Protein AF-A0A820STT4-F1 (afdb_monomer)

Foldseek 3Di:
DDDDDDDPDDPPVPPPVVLQPDLLNFAAPCDDPVNVVCVVPDDDPDFPPDPDDCVNLVVLVWDADPPRDGPGHRTGHHPLADAWDFPDDWDDPDPFKIKTKTAHSDDPVDPNDNPPDDDGIDIDIGGDDDPDD

pLDDT: mean 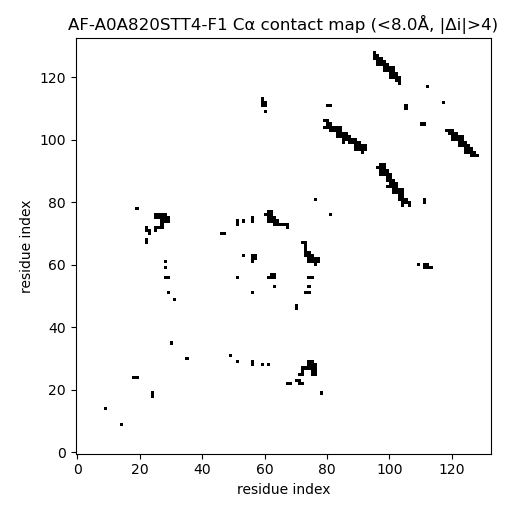71.31, std 19.55, range [21.67, 92.69]

Nearest PDB structures (foldseek):
  3ctt-assembly1_A  TM=7.908E-01  e=1.453E-03  unclassified
  5kzx-assembly1_A  TM=7.060E-01  e=3.455E-03  Homo sapiens
  5ds1-assembly1_A-2  TM=5.172E-01  e=3.316E+00  Pisum sativum
  5zul-assembly1_A-2  TM=4.469E-01  e=4.807E+00  Mycobacterium marinum M
  1nbi-assembly1_D  TM=3.281E-01  e=1.484E+00  Rattus norvegicus

InterPro domains:
  IPR000519 P-type trefoil domain [PF00088] (42-78)
  IPR000519 P-type trefoil domain [PS51448] (17-79)
  IPR000519 P-type trefoil domain [SM00018] (38-82)
  IPR000519 P-type trefoil domain [cd00111] (22-78)
  IPR044913 P-type trefoil domain superfamily [G3DSA:4.10.110.10] (18-76)
  IPR044913 P-type trefoil domain superfamily [SSF57492] (49-81)

Radius of gyration: 18.1 Å; Cα contacts (8 Å, |Δi|>4): 151; chains: 1; bounding box: 38×37×47 Å

Mean predicted aligned error: 12.23 Å

Structure (mmCIF, N/CA/C/O backbone):
data_AF-A0A820STT4-F1
#
_entry.id   AF-A0A820STT4-F1
#
loop_
_atom_site.group_PDB
_atom_site.id
_atom_site.type_symbol
_atom_site.label_atom_id
_atom_site.label_alt_id
_atom_site.label_comp_id
_atom_site.label_asym_id
_atom_site.label_entity_id
_atom_site.label_seq_id
_atom_site.pdbx_PDB_ins_code
_atom_site.Cartn_x
_atom_site.Cartn_y
_atom_site.Cartn_z
_atom_site.occupancy
_atom_site.B_iso_or_equiv
_atom_site.auth_seq_id
_atom_site.auth_comp_id
_atom_site.auth_asym_id
_atom_site.auth_atom_id
_atom_site.pdbx_PDB_model_num
ATOM 1 N N . ARG A 1 1 ? 2.110 16.511 20.262 1.00 31.78 1 ARG A N 1
ATOM 2 C CA . ARG A 1 1 ? 1.619 16.900 18.918 1.00 31.78 1 ARG A CA 1
ATOM 3 C C . ARG A 1 1 ? 0.421 16.019 18.628 1.00 31.78 1 ARG A C 1
ATOM 5 O O . ARG A 1 1 ? 0.575 14.808 18.675 1.00 31.78 1 ARG A O 1
ATOM 12 N N . THR A 1 2 ? -0.748 16.617 18.447 1.00 21.67 2 THR A N 1
ATOM 13 C CA . THR A 1 2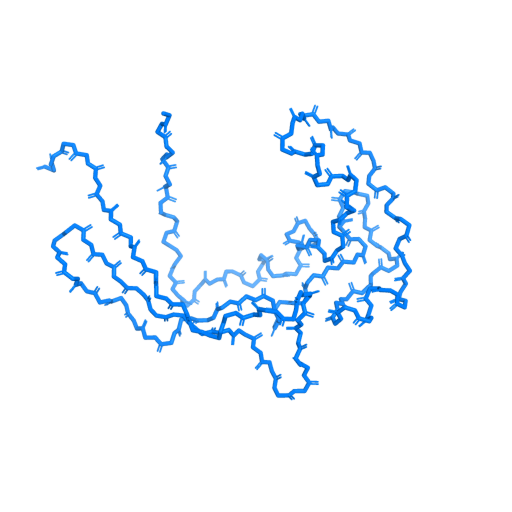 ? -2.006 15.898 18.225 1.00 21.67 2 THR A CA 1
ATOM 14 C C . THR A 1 2 ? -2.152 15.655 16.731 1.00 21.67 2 THR A C 1
ATOM 16 O O . THR A 1 2 ? -2.084 16.609 15.959 1.00 21.67 2 THR A O 1
ATOM 19 N N . ILE A 1 3 ? -2.284 14.394 16.322 1.00 25.12 3 ILE A N 1
ATOM 20 C CA . ILE A 1 3 ? -2.635 14.044 14.944 1.00 25.12 3 ILE A CA 1
ATOM 21 C C . ILE A 1 3 ? -4.139 13.800 14.943 1.00 25.12 3 ILE A C 1
ATOM 23 O O . ILE A 1 3 ? -4.608 12.802 15.484 1.00 25.12 3 ILE A O 1
ATOM 27 N N . THR A 1 4 ? -4.893 14.736 14.376 1.00 24.19 4 THR A N 1
ATOM 28 C CA . THR A 1 4 ? -6.322 14.557 14.121 1.00 24.19 4 THR A CA 1
ATOM 29 C C . THR A 1 4 ? -6.458 13.729 12.852 1.00 24.19 4 THR A C 1
ATOM 31 O O . THR A 1 4 ? -6.198 14.225 11.758 1.00 24.19 4 THR A O 1
ATOM 34 N N . VAL A 1 5 ? -6.826 12.456 12.991 1.00 31.53 5 VAL A N 1
ATOM 35 C CA . VAL A 1 5 ? -7.210 11.625 11.847 1.00 31.53 5 VAL A CA 1
ATOM 36 C C . VAL A 1 5 ? -8.708 11.808 11.648 1.00 31.53 5 VAL A C 1
ATOM 38 O O . VAL A 1 5 ? -9.515 11.216 12.359 1.00 31.53 5 VAL A O 1
ATOM 41 N N . THR A 1 6 ? -9.087 12.670 10.707 1.00 31.52 6 THR A N 1
ATOM 42 C CA . THR A 1 6 ? -10.477 12.774 10.262 1.00 31.52 6 THR A CA 1
ATOM 43 C C . THR A 1 6 ? -10.827 11.469 9.557 1.00 31.52 6 THR A C 1
ATOM 45 O O . THR A 1 6 ? -10.271 11.154 8.506 1.00 31.52 6 THR A O 1
ATOM 48 N N . GLN A 1 7 ? -11.701 10.674 10.166 1.00 38.72 7 GLN A N 1
ATOM 49 C CA . GLN A 1 7 ? -12.177 9.424 9.594 1.00 38.72 7 GLN A CA 1
ATOM 50 C C . GLN A 1 7 ? -12.981 9.750 8.329 1.00 38.72 7 GLN A C 1
ATOM 52 O O . GLN A 1 7 ? -14.115 10.218 8.413 1.00 38.72 7 GLN A O 1
ATOM 57 N N . ILE A 1 8 ? -12.399 9.535 7.148 1.00 35.34 8 ILE A N 1
ATOM 58 C CA . ILE A 1 8 ? -13.177 9.530 5.909 1.00 35.34 8 ILE A 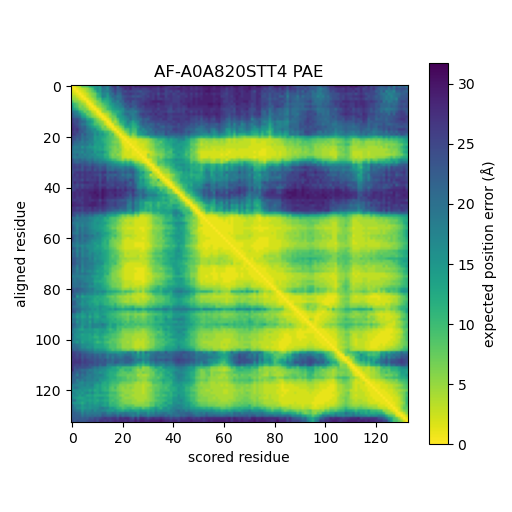CA 1
ATOM 59 C C . ILE A 1 8 ? -13.850 8.161 5.844 1.00 35.34 8 ILE A C 1
ATOM 61 O O . ILE A 1 8 ? -13.243 7.166 5.453 1.00 35.34 8 ILE A O 1
ATOM 65 N N . ILE A 1 9 ? -15.089 8.097 6.328 1.00 37.88 9 ILE A N 1
ATOM 66 C CA . ILE A 1 9 ? -15.937 6.915 6.190 1.00 37.88 9 ILE A CA 1
ATOM 67 C C . ILE A 1 9 ? -16.423 6.899 4.740 1.00 37.88 9 ILE A C 1
ATOM 69 O O . ILE A 1 9 ? -17.431 7.520 4.409 1.00 37.88 9 ILE A O 1
ATOM 73 N N . TYR A 1 10 ? -15.692 6.216 3.862 1.00 38.41 10 TYR A N 1
ATOM 74 C CA . TYR A 1 10 ? -16.266 5.781 2.594 1.00 38.41 10 TYR A CA 1
ATOM 75 C C . TYR A 1 10 ? -17.245 4.649 2.899 1.00 38.41 10 TYR A C 1
ATOM 77 O O . TYR A 1 10 ? -16.941 3.755 3.697 1.00 38.41 10 TYR A O 1
ATOM 85 N N . LYS A 1 11 ? -18.434 4.681 2.291 1.00 37.31 11 LYS A N 1
ATOM 86 C CA . LYS A 1 11 ? -19.275 3.485 2.265 1.00 37.31 11 LYS A CA 1
ATOM 87 C C . LYS A 1 11 ? -18.454 2.372 1.599 1.00 37.31 11 LYS A C 1
ATOM 89 O O . LYS A 1 11 ? -17.843 2.642 0.566 1.00 37.31 11 LYS A O 1
ATOM 94 N N . PRO A 1 12 ? -18.425 1.151 2.156 1.00 43.75 12 PRO A N 1
ATOM 95 C CA . PRO A 1 12 ? -17.634 0.055 1.596 1.00 43.75 12 PRO A CA 1
ATOM 96 C C . PRO A 1 12 ? -17.983 -0.268 0.132 1.00 43.75 12 PRO A C 1
ATOM 98 O O . PRO A 1 12 ? -17.131 -0.778 -0.585 1.00 43.75 12 PRO A O 1
ATOM 101 N N . ASP A 1 13 ? -19.183 0.106 -0.321 1.00 39.78 13 ASP A N 1
ATOM 102 C CA . ASP A 1 13 ? -19.672 -0.143 -1.682 1.00 39.78 13 ASP A CA 1
ATOM 103 C C . ASP A 1 13 ? -19.398 1.009 -2.672 1.00 39.78 13 ASP A C 1
ATOM 105 O O . ASP A 1 13 ? -19.769 0.928 -3.838 1.00 39.78 13 ASP A O 1
ATOM 109 N N . GLU A 1 14 ? -18.762 2.095 -2.223 1.00 42.59 14 GLU A N 1
ATOM 110 C CA . GLU A 1 14 ? -18.456 3.278 -3.037 1.00 42.59 14 GLU A CA 1
ATOM 111 C C . GLU A 1 14 ? -17.007 3.723 -2.794 1.00 42.59 14 GLU A C 1
ATOM 113 O O . GLU A 1 14 ? -16.746 4.890 -2.497 1.00 42.59 14 GLU A O 1
ATOM 118 N N . ILE A 1 15 ? -16.032 2.815 -2.923 1.00 49.94 15 ILE A N 1
ATOM 119 C CA . ILE A 1 15 ? -14.713 3.284 -3.364 1.00 49.94 15 ILE A CA 1
ATOM 120 C C . ILE A 1 15 ? -14.969 3.796 -4.780 1.00 49.94 15 ILE A C 1
ATOM 122 O O . ILE A 1 15 ? -15.336 2.988 -5.632 1.00 49.94 15 ILE A O 1
ATOM 126 N N . PRO A 1 16 ? -14.868 5.105 -5.062 1.00 47.72 16 PRO A N 1
ATOM 127 C CA . PRO A 1 16 ? -15.098 5.568 -6.413 1.00 47.72 16 PRO A CA 1
ATOM 128 C C . PRO A 1 16 ? -14.051 4.880 -7.285 1.00 47.72 16 PRO A C 1
ATOM 130 O O . PRO A 1 16 ? 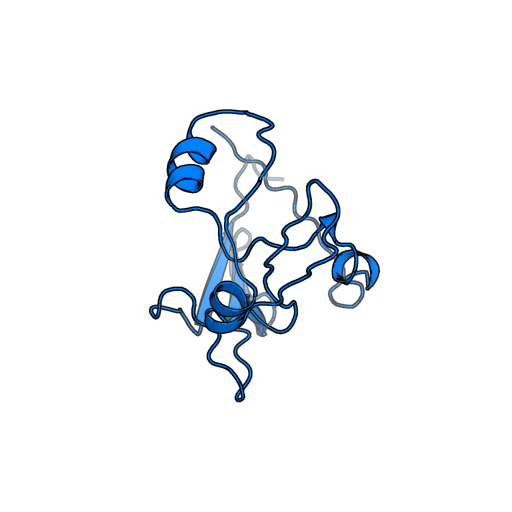-12.854 5.074 -7.053 1.00 47.72 16 PRO A O 1
ATOM 133 N N . ASP A 1 17 ? -14.481 4.127 -8.301 1.00 50.47 17 ASP A N 1
ATOM 134 C CA . ASP A 1 17 ? -13.602 3.572 -9.347 1.00 50.47 17 ASP A CA 1
ATOM 135 C C . ASP A 1 17 ? -12.624 4.639 -9.888 1.00 50.47 17 ASP A C 1
ATOM 137 O O . ASP A 1 17 ? -11.532 4.341 -10.363 1.00 50.47 17 ASP A O 1
ATOM 141 N N . PHE A 1 18 ? -12.996 5.912 -9.731 1.00 47.34 18 PHE A N 1
ATOM 142 C CA . PHE A 1 18 ? -12.230 7.111 -10.033 1.00 47.34 18 PHE A CA 1
ATOM 143 C C . PHE A 1 18 ? -10.868 7.244 -9.318 1.00 47.34 18 PHE A C 1
ATOM 145 O O . PHE A 1 18 ? -9.922 7.719 -9.939 1.00 47.34 18 PHE A O 1
ATOM 152 N N . ILE A 1 19 ? -10.717 6.823 -8.053 1.00 52.78 19 ILE A N 1
ATOM 153 C CA . ILE A 1 19 ? -9.423 6.944 -7.332 1.00 52.78 19 ILE A CA 1
ATOM 154 C C . ILE A 1 19 ? -8.420 5.884 -7.825 1.00 52.78 19 ILE A C 1
ATOM 156 O O . ILE A 1 19 ? -7.210 6.037 -7.699 1.00 52.78 19 ILE A O 1
ATOM 160 N N . SER A 1 20 ? -8.936 4.818 -8.433 1.00 57.72 20 SER A N 1
ATOM 161 C CA . SER A 1 20 ? -8.188 3.631 -8.829 1.00 57.72 20 SER A CA 1
ATOM 162 C C . SER A 1 20 ? -7.298 3.882 -10.059 1.00 57.72 20 SER A C 1
ATOM 164 O O . SER A 1 20 ? -6.137 3.483 -10.099 1.00 57.72 20 SER A O 1
ATOM 166 N N . THR A 1 21 ? -7.796 4.595 -11.073 1.00 68.25 21 THR A N 1
ATOM 167 C CA . THR A 1 21 ? -7.100 4.680 -12.372 1.00 68.25 21 THR A CA 1
ATOM 168 C C . THR A 1 21 ? -6.286 5.950 -12.595 1.00 68.25 21 THR A C 1
ATOM 170 O O . THR A 1 21 ? -5.487 5.989 -13.532 1.00 68.25 21 THR A O 1
ATOM 173 N N . ASP A 1 22 ? -6.491 6.996 -11.792 1.00 83.06 22 ASP A N 1
ATOM 174 C CA . ASP A 1 22 ? -5.783 8.264 -11.974 1.00 83.06 22 ASP A CA 1
ATOM 175 C C . ASP A 1 22 ? -4.301 8.121 -11.548 1.00 83.06 22 ASP A C 1
ATOM 177 O O . ASP A 1 22 ? -4.010 7.770 -10.397 1.00 83.06 22 ASP A O 1
ATOM 181 N N . PRO A 1 23 ? -3.340 8.394 -12.458 1.00 83.19 23 PRO A N 1
ATOM 182 C CA . PRO A 1 23 ? -1.911 8.326 -12.172 1.00 83.19 23 PRO A CA 1
ATOM 183 C C . PRO A 1 23 ? -1.445 9.123 -10.946 1.00 83.19 23 PRO A C 1
ATOM 185 O O . PRO A 1 23 ? -0.417 8.771 -10.365 1.00 83.19 23 PRO A O 1
ATOM 188 N N . ALA A 1 24 ? -2.179 10.161 -10.534 1.00 82.56 24 ALA A N 1
ATOM 189 C CA . ALA A 1 24 ? -1.868 10.970 -9.357 1.00 82.56 24 ALA A CA 1
ATOM 190 C C . ALA A 1 24 ? -1.986 10.201 -8.028 1.00 82.56 24 ALA A C 1
ATOM 192 O O . ALA A 1 24 ? -1.328 10.572 -7.056 1.00 82.56 24 ALA A O 1
ATOM 193 N N . TYR A 1 25 ? -2.784 9.128 -7.977 1.00 83.31 25 TYR A N 1
ATOM 194 C CA . TYR A 1 25 ? -2.968 8.306 -6.773 1.00 83.31 25 TYR A CA 1
ATOM 195 C C . TYR A 1 25 ? -2.110 7.037 -6.762 1.00 83.31 25 TYR A C 1
ATOM 197 O O . TYR A 1 25 ? -2.181 6.245 -5.821 1.00 83.31 25 TYR A O 1
ATOM 205 N N . ARG A 1 26 ? -1.271 6.832 -7.784 1.00 86.25 26 ARG A N 1
ATOM 206 C CA . ARG A 1 26 ? -0.349 5.695 -7.828 1.00 86.25 26 ARG A CA 1
ATOM 207 C C . ARG A 1 26 ? 0.662 5.785 -6.686 1.00 86.25 26 ARG A C 1
ATOM 209 O O . ARG A 1 26 ? 1.302 6.815 -6.478 1.00 86.25 26 ARG A O 1
ATOM 216 N N . ILE A 1 27 ? 0.843 4.673 -5.981 1.00 85.69 27 ILE A N 1
ATOM 217 C CA . ILE A 1 27 ? 1.829 4.557 -4.903 1.00 85.69 27 ILE A CA 1
ATOM 218 C C . ILE A 1 27 ? 3.161 4.117 -5.505 1.00 85.69 27 ILE A C 1
ATOM 220 O O . ILE A 1 27 ? 3.221 3.106 -6.203 1.00 85.69 27 ILE A O 1
ATOM 224 N N . ASP A 1 28 ? 4.226 4.867 -5.226 1.00 86.12 28 ASP A N 1
ATOM 225 C CA . ASP A 1 28 ? 5.577 4.549 -5.691 1.00 86.12 28 ASP A CA 1
ATOM 226 C C . ASP A 1 28 ? 6.070 3.213 -5.112 1.00 86.12 28 ASP A C 1
ATOM 228 O O . ASP A 1 28 ? 6.034 2.989 -3.901 1.00 86.12 28 ASP A O 1
ATOM 232 N N . CYS A 1 29 ? 6.534 2.324 -5.989 1.00 85.19 29 CYS A N 1
ATOM 233 C CA . CYS A 1 29 ? 7.051 1.002 -5.639 1.00 85.19 29 CYS A CA 1
ATOM 234 C C . CYS A 1 29 ? 8.588 0.936 -5.571 1.00 85.19 29 CYS A C 1
ATOM 236 O O . CYS A 1 29 ? 9.183 -0.088 -5.217 1.00 85.19 29 CYS A O 1
ATOM 238 N N . SER A 1 30 ? 9.269 2.027 -5.895 1.00 79.31 30 SER A N 1
ATOM 239 C CA . SER A 1 30 ? 10.710 2.139 -5.724 1.00 79.31 30 SER A CA 1
ATOM 240 C C . SER A 1 30 ? 11.069 3.511 -5.175 1.00 79.31 30 SER A C 1
ATOM 242 O O . SER A 1 30 ? 11.751 4.271 -5.863 1.00 79.31 30 SER A O 1
ATOM 244 N N . PRO A 1 31 ? 10.651 3.822 -3.935 1.00 67.12 31 PRO A N 1
ATOM 245 C CA . PRO A 1 31 ? 11.189 4.990 -3.261 1.00 67.12 31 PRO A CA 1
ATOM 246 C C . PRO A 1 31 ? 12.711 4.816 -3.177 1.00 67.12 31 PRO A C 1
ATOM 248 O O . PRO A 1 31 ? 13.189 3.803 -2.662 1.00 67.12 31 PRO A O 1
ATOM 251 N N . ASP A 1 32 ? 13.470 5.752 -3.747 1.00 62.53 32 ASP A N 1
ATOM 252 C CA . ASP A 1 32 ? 14.930 5.695 -3.721 1.00 62.53 32 ASP A CA 1
ATOM 253 C C . ASP A 1 32 ? 15.412 5.672 -2.253 1.00 62.53 32 ASP A C 1
ATOM 255 O O . ASP A 1 32 ? 14.961 6.465 -1.422 1.00 62.53 32 ASP A O 1
ATOM 259 N N . GLU A 1 33 ? 16.333 4.762 -1.914 1.00 57.34 33 GLU A N 1
ATOM 260 C CA . GLU A 1 33 ? 16.870 4.592 -0.546 1.00 57.34 33 GLU A CA 1
ATOM 261 C C . GLU A 1 33 ? 17.504 5.892 -0.004 1.00 57.34 33 GLU A C 1
ATOM 263 O O . GLU A 1 33 ? 17.378 6.225 1.179 1.00 57.34 33 GLU A O 1
ATOM 268 N N . ASP A 1 34 ? 18.117 6.683 -0.890 1.00 52.84 34 ASP A N 1
ATOM 269 C CA . ASP A 1 34 ? 18.686 7.994 -0.561 1.00 52.84 34 ASP A CA 1
ATOM 270 C C . ASP A 1 34 ? 17.613 9.100 -0.437 1.00 52.84 34 ASP A C 1
ATOM 272 O O . ASP A 1 34 ? 17.801 10.080 0.290 1.00 52.84 34 ASP A O 1
ATOM 276 N N . GLU A 1 35 ? 16.455 8.942 -1.088 1.00 53.53 35 GLU A N 1
ATOM 277 C CA . GLU A 1 35 ? 15.337 9.895 -1.051 1.00 53.53 35 GLU A CA 1
ATOM 278 C C . GLU A 1 35 ? 14.473 9.698 0.207 1.00 53.53 35 GLU A C 1
ATOM 280 O O . GLU A 1 35 ? 14.080 10.681 0.843 1.00 53.53 35 GLU A O 1
ATOM 285 N N . TYR A 1 36 ? 14.269 8.452 0.658 1.00 51.53 36 TYR A N 1
ATOM 286 C CA . TYR A 1 36 ? 13.512 8.141 1.880 1.00 51.53 36 TYR A CA 1
ATOM 287 C C . TYR A 1 36 ? 14.150 8.747 3.141 1.00 51.53 36 TYR A C 1
ATOM 289 O O . TYR A 1 36 ? 13.457 9.306 3.997 1.00 51.53 36 TYR A O 1
ATOM 297 N N . ARG A 1 37 ? 15.489 8.726 3.237 1.00 48.44 37 ARG A N 1
ATOM 298 C CA . ARG A 1 37 ? 16.222 9.387 4.332 1.00 48.44 37 ARG A CA 1
ATOM 299 C C . ARG A 1 37 ? 16.044 10.908 4.340 1.00 48.44 37 ARG A C 1
ATOM 301 O O . ARG A 1 37 ? 16.067 11.505 5.415 1.00 48.44 37 ARG A O 1
ATOM 308 N N . SER A 1 38 ? 15.840 11.525 3.176 1.00 46.25 38 SER A N 1
ATOM 309 C CA . SER A 1 38 ? 15.698 12.978 3.042 1.00 46.25 38 SER A CA 1
ATOM 310 C C . SER A 1 38 ? 14.244 13.462 3.180 1.00 46.25 38 SER A C 1
ATOM 312 O O . SER A 1 38 ? 14.022 14.574 3.665 1.00 46.25 38 SER A O 1
ATOM 314 N N . PHE A 1 39 ? 13.250 12.638 2.823 1.00 48.78 39 PHE A N 1
ATOM 315 C CA . PHE A 1 39 ? 11.820 12.993 2.861 1.00 48.78 39 PHE A CA 1
ATOM 316 C C . PHE A 1 39 ? 11.272 13.159 4.285 1.00 48.78 39 PHE A C 1
ATOM 318 O O . PHE A 1 39 ? 10.483 14.062 4.550 1.00 48.78 39 PHE A O 1
ATOM 325 N N . CYS A 1 40 ? 11.758 12.357 5.238 1.00 51.88 40 CYS A N 1
ATOM 326 C CA . CYS A 1 40 ? 11.463 12.559 6.661 1.00 51.88 40 CYS A CA 1
ATOM 327 C C . CYS A 1 40 ? 12.118 13.827 7.234 1.00 51.88 40 CYS A C 1
ATOM 329 O O . CYS A 1 40 ? 11.866 14.165 8.392 1.00 51.88 40 CYS A O 1
ATOM 331 N N . GLN A 1 41 ? 12.973 14.509 6.461 1.00 49.53 41 GLN A N 1
ATOM 332 C CA . GLN A 1 41 ? 13.726 15.659 6.937 1.00 49.53 41 GLN A CA 1
ATOM 333 C C . GLN A 1 41 ? 13.326 16.983 6.284 1.00 49.53 41 GLN A C 1
ATOM 335 O O . GLN A 1 41 ? 13.308 17.959 7.029 1.00 49.53 41 GLN A O 1
ATOM 340 N N . GLN A 1 42 ? 12.984 17.098 4.988 1.00 52.25 42 GLN A N 1
ATOM 341 C CA . GLN A 1 42 ? 12.706 18.427 4.398 1.00 52.25 42 GLN A CA 1
ATOM 342 C C . GLN A 1 42 ? 11.731 18.446 3.206 1.00 52.25 42 GLN A C 1
ATOM 344 O O . GLN A 1 42 ? 11.821 17.640 2.285 1.00 52.25 42 GLN A O 1
ATOM 349 N N . ASN A 1 43 ? 10.861 19.468 3.210 1.00 49.62 43 ASN A N 1
ATOM 350 C CA . ASN A 1 43 ? 10.041 19.930 2.086 1.00 49.62 43 ASN A CA 1
ATOM 351 C C . ASN A 1 43 ? 10.929 20.300 0.882 1.00 49.62 43 ASN A C 1
ATOM 353 O O . ASN A 1 43 ? 11.489 21.395 0.865 1.00 49.62 43 ASN A O 1
ATOM 357 N N . LEU A 1 44 ? 11.035 19.450 -0.141 1.00 48.44 44 LEU A N 1
ATOM 358 C CA . LEU A 1 44 ? 11.561 19.877 -1.439 1.00 48.44 44 LEU A CA 1
ATOM 359 C C . LEU A 1 44 ? 10.846 19.183 -2.598 1.00 48.44 44 LEU A C 1
ATOM 361 O O . LEU A 1 44 ? 10.874 17.965 -2.744 1.00 48.44 44 LEU A O 1
ATOM 365 N N . SER A 1 45 ? 10.279 20.010 -3.472 1.00 48.44 45 SER A N 1
ATOM 366 C CA . SER A 1 45 ? 9.877 19.685 -4.836 1.00 48.44 45 SER A CA 1
ATOM 367 C C . SER A 1 45 ? 11.119 19.381 -5.683 1.00 48.44 45 SER A C 1
ATOM 369 O O . SER A 1 45 ? 11.603 20.238 -6.425 1.00 48.44 45 SER A O 1
ATOM 371 N N . LYS A 1 46 ? 11.698 18.188 -5.537 1.00 46.59 46 LYS A N 1
ATOM 372 C CA . LYS A 1 46 ? 12.703 17.688 -6.479 1.00 46.59 46 LYS A CA 1
ATOM 373 C C . LYS A 1 46 ? 12.018 16.858 -7.557 1.00 46.59 46 LYS A C 1
ATOM 375 O O . LYS A 1 46 ? 11.168 16.023 -7.270 1.00 46.59 46 LYS A O 1
ATOM 380 N N . ASN A 1 47 ? 12.390 17.135 -8.803 1.00 47.22 47 ASN A N 1
ATOM 381 C CA . ASN A 1 47 ? 11.983 16.361 -9.966 1.00 47.22 47 ASN A CA 1
ATOM 382 C C . ASN A 1 47 ? 12.496 14.922 -9.792 1.00 47.22 47 ASN A C 1
ATOM 384 O O . ASN A 1 47 ? 13.70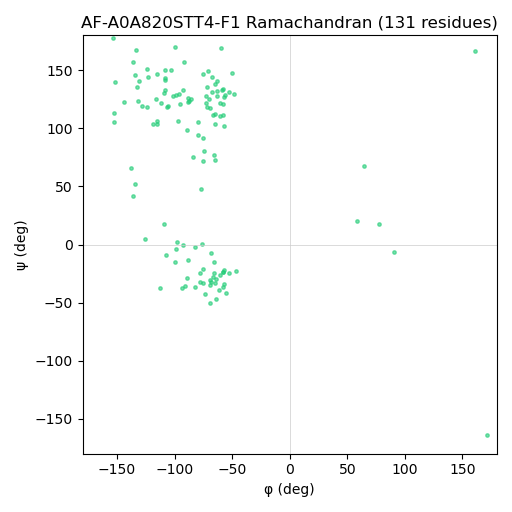8 14.698 -9.779 1.00 47.22 47 ASN A O 1
ATOM 388 N N . ARG A 1 48 ? 11.566 13.988 -9.568 1.00 54.06 48 ARG A N 1
ATOM 389 C CA . ARG A 1 48 ? 11.807 12.584 -9.226 1.00 54.06 48 ARG A CA 1
ATOM 390 C C . ARG A 1 48 ? 12.254 11.814 -10.474 1.00 54.06 48 ARG A C 1
ATOM 392 O O . ARG A 1 48 ? 11.495 11.043 -11.047 1.00 54.06 48 ARG A O 1
ATOM 399 N N . THR A 1 49 ? 13.474 12.052 -10.949 1.00 49.00 49 THR A N 1
ATOM 400 C CA . THR A 1 49 ? 14.104 11.192 -11.962 1.00 49.00 49 THR A CA 1
ATOM 401 C C . THR A 1 49 ? 14.760 10.009 -11.263 1.00 49.00 49 THR A C 1
ATOM 403 O O 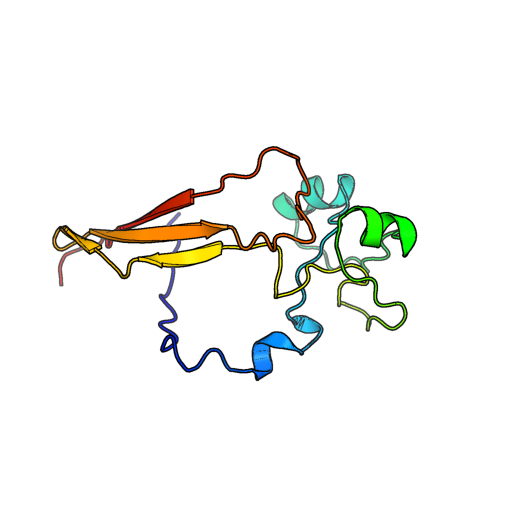. THR A 1 49 ? 15.978 9.987 -11.087 1.00 49.00 49 THR A O 1
ATOM 406 N N . SER A 1 50 ? 13.945 9.049 -10.828 1.00 56.84 50 SER A N 1
ATOM 407 C CA . SER A 1 50 ? 14.432 7.755 -10.359 1.00 56.84 50 SER A CA 1
ATOM 408 C C . SER A 1 50 ? 15.017 6.992 -11.551 1.00 56.84 50 SER A C 1
ATOM 410 O O . SER A 1 50 ? 14.408 6.910 -12.621 1.00 56.84 50 SER A O 1
ATOM 412 N N . ASN A 1 51 ? 16.224 6.439 -11.405 1.00 65.75 51 ASN A N 1
ATOM 413 C CA . ASN A 1 51 ? 16.883 5.629 -12.440 1.00 65.75 51 ASN A CA 1
ATOM 414 C C . ASN A 1 51 ? 16.274 4.212 -12.493 1.00 65.75 51 ASN A C 1
ATOM 416 O O . ASN A 1 51 ? 16.976 3.200 -12.444 1.00 65.75 51 ASN A O 1
ATOM 420 N N . ILE A 1 52 ? 14.942 4.137 -12.506 1.00 80.19 52 ILE A N 1
ATOM 421 C CA . ILE A 1 52 ? 14.203 2.887 -12.470 1.00 80.19 52 ILE A CA 1
ATOM 422 C C . ILE A 1 52 ? 14.030 2.324 -13.877 1.00 80.19 52 ILE A C 1
ATOM 424 O O . ILE A 1 52 ? 13.499 2.963 -14.784 1.00 80.19 52 ILE A O 1
ATOM 428 N N . THR A 1 53 ? 14.458 1.078 -14.050 1.00 88.38 53 THR A N 1
ATOM 429 C CA . THR A 1 53 ? 14.246 0.323 -15.286 1.00 88.38 53 THR A CA 1
ATOM 430 C C . THR A 1 53 ? 12.952 -0.486 -15.210 1.00 88.38 53 THR A C 1
ATOM 432 O O . THR A 1 53 ? 12.494 -0.863 -14.126 1.00 88.38 53 THR A O 1
ATOM 435 N N . SER A 1 54 ? 12.390 -0.832 -16.371 1.00 90.31 54 SER A N 1
ATOM 436 C CA . SER A 1 54 ? 11.255 -1.763 -16.448 1.00 90.31 54 SER A CA 1
ATOM 437 C C . SER A 1 54 ? 11.566 -3.101 -15.766 1.00 90.31 54 SER A C 1
ATOM 439 O O . SER A 1 54 ? 10.754 -3.612 -14.994 1.00 90.31 54 SER A O 1
ATOM 441 N N . ALA A 1 55 ? 12.781 -3.626 -15.961 1.00 88.94 55 ALA A N 1
ATOM 442 C CA . ALA A 1 55 ? 13.222 -4.875 -15.347 1.00 88.94 55 ALA A CA 1
ATOM 443 C C . ALA A 1 55 ? 13.292 -4.779 -13.813 1.00 88.94 55 ALA A C 1
ATOM 445 O O . ALA A 1 55 ? 12.763 -5.641 -13.116 1.00 88.94 55 ALA A O 1
ATOM 446 N N . SER A 1 56 ? 13.887 -3.713 -13.268 1.00 85.56 56 SER A N 1
ATOM 447 C CA . SER A 1 56 ? 13.986 -3.537 -11.813 1.00 85.56 56 SER A CA 1
ATOM 448 C C . SER A 1 56 ? 12.627 -3.281 -11.154 1.00 85.56 56 SER A C 1
ATOM 450 O O . SER A 1 56 ? 12.413 -3.713 -10.025 1.00 85.56 56 SER A O 1
ATOM 452 N N . CYS A 1 57 ? 11.698 -2.619 -11.851 1.00 87.06 57 CYS A N 1
ATOM 453 C CA . CYS A 1 57 ? 10.330 -2.418 -11.373 1.00 87.06 57 CYS A CA 1
ATOM 454 C C . CYS A 1 57 ? 9.529 -3.730 -11.337 1.00 87.06 57 CYS A C 1
ATOM 456 O O . CYS A 1 57 ? 8.940 -4.095 -10.319 1.00 87.06 57 CYS A O 1
ATOM 458 N N . THR A 1 58 ? 9.548 -4.479 -12.441 1.00 87.62 58 THR A N 1
ATOM 459 C CA . THR A 1 58 ? 8.801 -5.739 -12.569 1.00 87.62 58 THR A CA 1
ATOM 460 C C . THR A 1 58 ? 9.364 -6.846 -11.682 1.00 87.62 58 THR A C 1
ATOM 462 O O . THR A 1 58 ? 8.592 -7.644 -11.154 1.00 87.62 58 THR A O 1
ATOM 465 N N . ALA A 1 59 ? 10.675 -6.852 -11.413 1.00 85.06 59 ALA A N 1
ATOM 466 C CA . ALA A 1 59 ? 11.294 -7.756 -10.440 1.00 85.06 59 ALA A CA 1
ATOM 467 C C . ALA A 1 59 ? 10.741 -7.575 -9.013 1.00 85.06 59 ALA A C 1
ATOM 469 O O . ALA A 1 59 ? 10.727 -8.528 -8.239 1.00 85.06 59 ALA A O 1
ATOM 470 N N . ARG A 1 60 ? 10.238 -6.377 -8.675 1.00 81.81 60 ARG A N 1
ATOM 471 C CA . ARG A 1 60 ? 9.542 -6.095 -7.405 1.00 81.81 60 ARG A CA 1
ATOM 472 C C . ARG A 1 60 ? 8.063 -6.497 -7.433 1.00 81.81 60 ARG A C 1
ATOM 474 O O . ARG A 1 60 ? 7.374 -6.356 -6.431 1.00 81.81 60 ARG A O 1
ATOM 481 N N . GLY A 1 61 ? 7.562 -6.993 -8.566 1.00 83.94 61 GLY A N 1
ATOM 482 C CA . GLY A 1 61 ? 6.152 -7.323 -8.774 1.00 83.94 61 GLY A CA 1
ATOM 483 C C . GLY A 1 61 ? 5.258 -6.108 -9.040 1.00 83.94 61 GLY A C 1
ATOM 484 O O . GLY A 1 61 ? 4.040 -6.226 -8.897 1.00 83.94 61 GLY A O 1
ATOM 485 N N . CYS A 1 62 ? 5.854 -4.974 -9.418 1.00 88.75 62 CYS A N 1
ATOM 486 C CA . CYS A 1 62 ? 5.175 -3.712 -9.702 1.00 88.75 62 CYS A CA 1
ATOM 487 C C . CYS A 1 62 ? 4.962 -3.449 -11.191 1.00 88.75 62 CYS A C 1
ATOM 489 O O . CYS A 1 62 ? 5.492 -4.165 -12.044 1.00 88.75 62 CYS A O 1
ATOM 491 N N . ILE A 1 63 ? 4.168 -2.418 -11.496 1.00 89.81 63 ILE A N 1
ATOM 492 C CA . ILE A 1 63 ? 3.868 -2.003 -12.867 1.00 89.81 63 ILE A CA 1
ATOM 493 C C . ILE A 1 63 ? 4.802 -0.863 -13.266 1.00 89.81 63 ILE A C 1
ATOM 495 O O . ILE A 1 63 ? 4.930 0.128 -12.549 1.00 89.81 63 ILE A O 1
ATOM 499 N N . TYR A 1 64 ? 5.437 -1.015 -14.428 1.00 91.56 64 TYR A N 1
ATOM 500 C CA . TYR A 1 64 ? 6.251 0.018 -15.057 1.00 91.56 64 TYR A CA 1
ATOM 501 C C . TYR A 1 64 ? 5.447 0.741 -16.141 1.00 91.56 64 TYR A C 1
ATOM 503 O O . TYR A 1 64 ? 4.906 0.090 -17.035 1.00 91.56 64 TYR A O 1
ATOM 511 N N . ASP A 1 65 ? 5.408 2.069 -16.092 1.00 91.81 65 ASP A N 1
ATOM 512 C CA . ASP A 1 65 ? 4.764 2.922 -17.091 1.00 91.81 65 ASP A CA 1
ATOM 513 C C . ASP A 1 65 ? 5.795 3.849 -17.737 1.00 91.81 65 ASP A C 1
ATOM 515 O O . ASP A 1 65 ? 6.207 4.853 -17.159 1.00 91.81 65 ASP A O 1
ATOM 519 N N . SER A 1 66 ? 6.204 3.519 -18.965 1.00 89.19 66 SER A N 1
ATOM 520 C CA . SER A 1 66 ? 7.163 4.317 -19.738 1.00 89.19 66 SER A CA 1
ATOM 521 C C . SER A 1 66 ? 6.636 5.699 -20.129 1.00 89.19 66 SER A C 1
ATOM 523 O O . SER A 1 66 ? 7.420 6.540 -20.561 1.00 89.19 66 SER A O 1
ATOM 525 N N . ASN A 1 67 ? 5.324 5.922 -20.019 1.00 88.69 67 ASN A N 1
ATOM 526 C CA . ASN A 1 67 ? 4.649 7.162 -20.387 1.00 88.69 67 ASN A CA 1
ATOM 527 C C . ASN A 1 67 ? 4.160 7.931 -19.152 1.00 88.69 67 ASN A C 1
ATOM 529 O O . ASN A 1 67 ? 3.293 8.798 -19.280 1.00 88.69 67 ASN A O 1
ATOM 533 N N . ALA A 1 68 ? 4.688 7.609 -17.965 1.00 84.88 68 ALA A N 1
ATOM 534 C CA . ALA A 1 68 ? 4.332 8.295 -16.734 1.00 84.88 68 ALA A CA 1
ATOM 535 C C . ALA A 1 68 ? 4.502 9.814 -16.886 1.00 84.88 68 ALA A C 1
ATOM 537 O O . ALA A 1 68 ? 5.520 10.319 -17.367 1.00 84.88 68 ALA A O 1
ATOM 538 N N . ILE A 1 69 ? 3.466 10.545 -16.484 1.00 85.19 69 ILE A N 1
ATOM 539 C CA . ILE A 1 69 ? 3.444 12.003 -16.555 1.00 85.19 69 ILE A CA 1
ATOM 540 C C . ILE A 1 69 ? 4.335 12.547 -15.435 1.00 85.19 69 ILE A C 1
ATOM 542 O O . ILE A 1 69 ? 4.409 11.967 -14.349 1.00 85.19 69 ILE A O 1
ATOM 546 N N . SER A 1 70 ? 4.999 13.678 -15.684 1.00 82.06 70 SER A N 1
ATOM 547 C CA . SER A 1 70 ? 5.811 14.365 -14.673 1.00 82.06 70 SER A CA 1
ATOM 548 C C . SER A 1 70 ? 5.050 14.525 -13.351 1.00 82.06 70 SER A C 1
ATOM 550 O O . SER A 1 70 ? 3.913 14.996 -13.336 1.00 82.06 70 SER A O 1
ATOM 552 N N . GLY A 1 71 ? 5.681 14.124 -12.245 1.00 80.69 71 GLY A N 1
ATOM 553 C CA . GLY A 1 71 ? 5.083 14.134 -10.906 1.00 80.69 71 GLY A CA 1
ATOM 554 C C . GLY A 1 71 ? 4.358 12.844 -10.506 1.00 80.69 71 GLY A C 1
ATOM 555 O O . GLY A 1 71 ? 3.979 12.719 -9.345 1.00 80.69 71 GLY A O 1
ATOM 556 N N . THR A 1 72 ? 4.209 11.876 -11.413 1.00 84.88 72 THR A N 1
ATOM 557 C CA . THR A 1 72 ? 3.638 10.549 -11.121 1.00 84.88 72 THR A CA 1
ATOM 558 C C . THR A 1 72 ? 4.728 9.472 -11.149 1.00 84.88 72 THR A C 1
ATOM 560 O O . THR A 1 72 ? 5.725 9.633 -11.857 1.00 84.88 72 THR A O 1
ATOM 563 N N . PRO A 1 73 ? 4.596 8.382 -10.374 1.00 87.38 73 PRO A N 1
ATOM 564 C CA . PRO A 1 73 ? 5.619 7.345 -10.334 1.00 87.38 73 PRO A CA 1
ATOM 565 C C . PRO A 1 73 ? 5.637 6.508 -11.621 1.00 87.38 73 PRO A C 1
ATOM 567 O O . PRO A 1 73 ? 4.633 5.913 -12.016 1.00 87.38 73 PRO A O 1
ATOM 570 N N . THR A 1 74 ? 6.822 6.385 -12.224 1.00 89.25 74 THR A N 1
ATOM 571 C CA . THR A 1 74 ? 7.102 5.482 -13.357 1.00 89.25 74 THR A CA 1
ATOM 572 C C . THR A 1 74 ? 6.998 4.006 -12.959 1.00 89.25 74 THR A C 1
ATOM 574 O O . THR A 1 74 ? 6.689 3.159 -13.792 1.00 89.25 74 THR A O 1
ATOM 577 N N . CYS A 1 75 ? 7.246 3.678 -11.687 1.00 89.25 75 CYS A N 1
ATOM 578 C CA . CYS A 1 75 ? 7.091 2.336 -11.131 1.00 89.25 75 CYS A CA 1
ATOM 579 C C . CYS A 1 75 ? 6.145 2.371 -9.931 1.00 89.25 75 CYS A C 1
ATOM 581 O O . CYS A 1 75 ? 6.453 3.017 -8.930 1.00 89.25 75 CYS A O 1
ATOM 583 N N . TYR A 1 76 ? 5.016 1.672 -10.005 1.00 88.69 76 TYR A N 1
ATOM 584 C CA . TYR A 1 76 ? 3.973 1.780 -8.988 1.00 88.69 76 TYR A CA 1
ATOM 585 C C . TYR A 1 76 ? 3.384 0.439 -8.564 1.00 88.69 76 TYR A C 1
ATOM 587 O O . TYR A 1 76 ? 3.458 -0.566 -9.279 1.00 88.69 76 TYR A O 1
ATOM 595 N N . ILE A 1 77 ? 2.813 0.444 -7.361 1.00 87.19 77 ILE A N 1
ATOM 596 C CA . ILE A 1 77 ? 2.159 -0.715 -6.761 1.00 87.19 77 ILE A CA 1
ATOM 597 C C . ILE A 1 77 ? 0.852 -1.002 -7.530 1.00 87.19 77 ILE A C 1
ATOM 599 O O . ILE A 1 77 ? 0.029 -0.093 -7.665 1.00 87.19 77 ILE A O 1
ATOM 603 N N . PRO A 1 78 ? 0.643 -2.231 -8.041 1.00 85.06 78 PRO A N 1
ATOM 604 C CA . PRO A 1 78 ? -0.628 -2.637 -8.643 1.00 85.06 78 PRO A CA 1
ATOM 605 C C . PRO A 1 78 ? -1.732 -2.608 -7.589 1.00 85.06 78 PRO A C 1
ATOM 607 O O . PRO A 1 78 ? -1.489 -3.052 -6.479 1.00 85.06 78 PRO A O 1
ATOM 610 N N . LEU A 1 79 ? -2.940 -2.163 -7.917 1.00 79.81 79 LEU A N 1
ATOM 611 C CA . LEU A 1 79 ? -4.039 -2.033 -6.946 1.00 79.81 79 LEU A CA 1
ATOM 612 C C . LEU A 1 79 ? -4.503 -3.366 -6.364 1.00 79.81 79 LEU A C 1
ATOM 614 O O . LEU A 1 79 ? -4.913 -3.455 -5.210 1.00 79.81 79 LEU A O 1
ATOM 618 N N . GLU A 1 80 ? -4.439 -4.414 -7.178 1.00 77.94 80 GLU A N 1
ATOM 619 C CA . GLU A 1 80 ? -4.760 -5.776 -6.777 1.00 77.94 80 GLU A CA 1
ATOM 620 C C . GLU A 1 80 ? -3.648 -6.423 -5.932 1.00 77.94 80 GLU A C 1
ATOM 622 O O . GLU A 1 80 ? -3.753 -7.589 -5.544 1.00 77.94 80 GLU A O 1
ATOM 627 N N . LYS A 1 81 ? -2.565 -5.681 -5.660 1.00 76.12 81 LYS A N 1
ATOM 628 C CA . LYS A 1 81 ? -1.416 -6.094 -4.852 1.00 76.12 81 LYS A CA 1
ATOM 629 C C . LYS A 1 81 ? -1.059 -4.986 -3.856 1.00 76.12 81 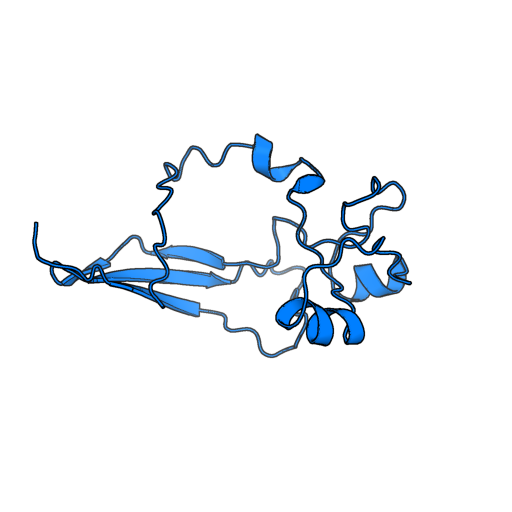LYS A C 1
ATOM 631 O O . LYS A 1 81 ? -1.537 -3.868 -3.931 1.00 76.12 81 LYS A O 1
ATOM 636 N N . GLY A 1 82 ? -0.206 -5.298 -2.886 1.00 72.44 82 GLY A N 1
ATOM 637 C CA . GLY A 1 82 ? 0.373 -4.267 -2.020 1.00 72.44 82 GLY A CA 1
ATOM 638 C C . GLY A 1 82 ? -0.653 -3.546 -1.147 1.00 72.44 82 GLY A C 1
ATOM 639 O O . GLY A 1 82 ? -0.898 -2.353 -1.279 1.00 72.44 82 GLY A O 1
ATOM 640 N N . GLY A 1 83 ? -1.222 -4.286 -0.203 1.00 83.19 83 GLY A N 1
ATOM 641 C CA . GLY A 1 83 ? -2.164 -3.749 0.764 1.00 83.19 83 GLY A CA 1
ATOM 642 C C . GLY A 1 83 ? -2.807 -4.857 1.580 1.00 83.19 83 GLY A C 1
ATOM 643 O O . GLY A 1 83 ? -2.334 -5.997 1.592 1.00 83.19 83 GLY A O 1
ATOM 644 N N . TYR A 1 84 ? -3.901 -4.510 2.249 1.00 86.25 84 TYR A N 1
ATOM 645 C CA . TYR A 1 84 ? -4.703 -5.439 3.030 1.00 86.25 84 TYR A CA 1
ATOM 646 C C . TYR A 1 84 ? -6.182 -5.235 2.724 1.00 86.25 84 TYR A C 1
ATOM 648 O O . TYR A 1 84 ? -6.633 -4.110 2.527 1.00 86.25 84 TYR A O 1
ATOM 656 N N . GLU A 1 85 ? -6.934 -6.324 2.744 1.00 86.62 85 GLU A N 1
ATOM 657 C CA . GLU A 1 85 ? -8.388 -6.326 2.669 1.00 86.62 85 GLU A CA 1
ATOM 658 C C . GLU A 1 85 ? -9.007 -6.584 4.041 1.00 86.62 85 GLU A C 1
ATOM 660 O O . GLU A 1 85 ? -8.439 -7.279 4.891 1.00 86.62 85 GLU A O 1
ATOM 665 N N . LEU A 1 86 ? -10.201 -6.035 4.254 1.00 88.88 86 LEU A N 1
ATOM 666 C CA . LEU A 1 86 ? -10.999 -6.301 5.442 1.00 88.88 86 LEU A CA 1
ATOM 667 C C . LEU A 1 86 ? -11.509 -7.748 5.399 1.00 88.88 86 LEU A C 1
ATOM 669 O O . LEU A 1 86 ? -12.273 -8.109 4.508 1.00 88.88 86 LEU A O 1
ATOM 673 N N . LYS A 1 87 ? -11.102 -8.577 6.366 1.00 87.56 87 LYS A N 1
ATOM 674 C CA . LYS A 1 87 ? -11.567 -9.973 6.463 1.00 87.56 87 LYS A CA 1
ATOM 675 C C . LYS A 1 87 ? -12.772 -10.140 7.364 1.00 87.56 87 LYS A C 1
ATOM 677 O O . LYS A 1 87 ? -13.647 -10.949 7.078 1.00 87.56 87 LYS A O 1
ATOM 682 N N . GLU A 1 88 ? -12.807 -9.391 8.456 1.00 83.88 88 GLU A N 1
ATOM 683 C CA . GLU A 1 88 ? -13.921 -9.400 9.394 1.00 83.88 88 GLU A CA 1
ATOM 684 C C . GLU A 1 88 ? -14.333 -7.962 9.687 1.00 83.88 88 GLU A C 1
ATOM 686 O O . GLU A 1 88 ? -13.479 -7.080 9.817 1.00 83.88 88 GLU A O 1
ATOM 691 N N . GLY A 1 89 ? -15.645 -7.740 9.787 1.00 80.38 89 GLY A N 1
ATOM 692 C CA . GLY A 1 89 ? -16.220 -6.434 10.087 1.00 80.38 89 GLY A CA 1
ATOM 693 C C . GLY A 1 89 ? -15.764 -5.858 11.437 1.00 80.38 89 GLY A C 1
ATOM 694 O O . GLY A 1 89 ? -15.155 -6.556 12.256 1.00 80.38 89 GLY A O 1
ATOM 695 N N . PRO A 1 90 ? -16.065 -4.572 11.689 1.00 89.44 90 PRO A N 1
ATOM 696 C CA . PRO A 1 90 ? -15.675 -3.898 12.921 1.00 89.44 90 PRO A CA 1
ATOM 697 C C . PRO A 1 90 ? -16.222 -4.631 14.151 1.00 89.44 90 PRO A C 1
ATOM 699 O O . PRO A 1 90 ? -17.420 -4.875 14.271 1.00 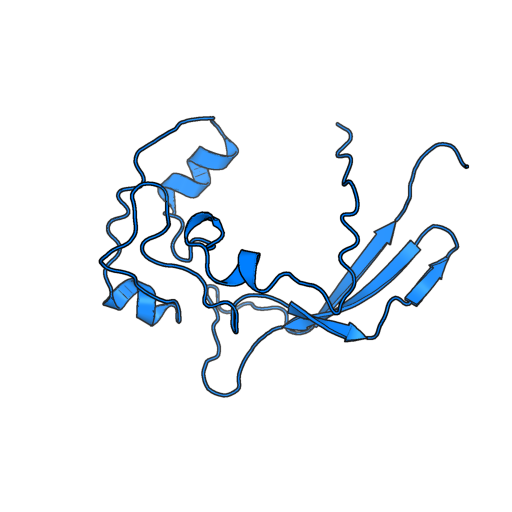89.44 90 PRO A O 1
ATOM 702 N N . THR A 1 91 ? -15.338 -4.948 15.092 1.00 90.88 91 THR A N 1
ATOM 703 C CA . THR A 1 91 ? -15.688 -5.515 16.397 1.00 90.88 91 THR A CA 1
ATOM 704 C C . THR A 1 91 ? -15.521 -4.445 17.467 1.00 90.88 91 THR A C 1
ATOM 706 O O . THR A 1 91 ? -14.408 -3.964 17.687 1.00 90.88 91 THR A O 1
ATOM 709 N N . GLN A 1 92 ? -16.601 -4.084 18.159 1.00 90.62 92 GLN A N 1
ATOM 710 C CA . GLN A 1 92 ? -16.512 -3.199 19.320 1.00 90.62 92 GLN A CA 1
ATOM 711 C C . GLN A 1 92 ? -15.887 -3.948 20.497 1.00 90.62 92 GLN A C 1
ATOM 713 O O . GLN A 1 92 ? -16.433 -4.943 20.968 1.00 90.62 92 GLN A O 1
ATOM 718 N N . ILE A 1 93 ? -14.734 -3.470 20.962 1.00 90.00 93 ILE A N 1
ATOM 719 C CA . ILE A 1 93 ? -14.065 -3.987 22.167 1.00 90.00 93 ILE A CA 1
ATOM 720 C C . ILE A 1 93 ? -14.532 -3.208 23.396 1.00 90.00 93 ILE A C 1
ATOM 722 O O . ILE A 1 93 ? -14.676 -3.769 24.479 1.00 90.00 93 ILE A O 1
ATOM 726 N N . SER A 1 94 ? -14.774 -1.911 23.227 1.00 89.12 94 SER A N 1
ATOM 727 C CA . SER A 1 94 ? -15.361 -1.034 24.235 1.00 89.12 94 SER A CA 1
ATOM 728 C C . SER A 1 94 ? -16.073 0.130 23.545 1.00 89.12 94 SER A C 1
ATOM 730 O O . SER A 1 94 ? -16.000 0.271 22.324 1.00 89.12 94 SER A O 1
ATOM 732 N N . ASN A 1 95 ? -16.709 1.009 24.321 1.00 84.75 95 ASN A N 1
ATOM 733 C CA . ASN A 1 95 ? -17.347 2.223 23.795 1.00 84.75 95 ASN A CA 1
ATOM 734 C C . ASN A 1 95 ? -16.371 3.144 23.042 1.00 84.75 95 ASN A C 1
ATOM 736 O O . ASN A 1 95 ? -16.796 3.925 22.199 1.00 84.75 95 ASN A O 1
ATOM 740 N N . ALA A 1 96 ? -15.073 3.046 23.341 1.00 87.56 96 ALA A N 1
ATOM 741 C CA . ALA A 1 96 ? -14.040 3.888 22.756 1.00 87.56 96 ALA A CA 1
ATOM 742 C C . ALA A 1 96 ? -13.149 3.152 21.749 1.00 87.56 96 ALA A C 1
ATOM 744 O O . ALA A 1 96 ? -12.335 3.809 21.109 1.00 87.56 96 ALA A O 1
ATOM 745 N N . ILE A 1 97 ? -13.243 1.819 21.628 1.00 88.88 97 ILE A N 1
ATOM 746 C CA . ILE A 1 97 ? -12.306 1.016 20.830 1.00 88.88 97 ILE A CA 1
ATOM 747 C C . ILE A 1 97 ? -13.050 0.110 19.853 1.00 88.88 97 ILE A C 1
ATOM 749 O O . ILE A 1 97 ? -13.739 -0.832 20.257 1.00 88.88 97 ILE A O 1
ATOM 753 N N . THR A 1 98 ? -12.778 0.321 18.567 1.00 91.88 98 THR A N 1
ATOM 754 C CA . THR A 1 98 ? -13.199 -0.561 17.476 1.00 91.88 98 THR A CA 1
ATOM 755 C C . THR A 1 98 ? -11.997 -1.313 16.920 1.00 91.88 98 THR A C 1
ATOM 757 O O . THR A 1 98 ? -10.953 -0.725 16.636 1.00 91.88 98 THR A O 1
ATOM 760 N N . GLN A 1 99 ? -12.142 -2.621 16.733 1.00 92.19 99 GLN A N 1
ATOM 761 C CA . GLN A 1 99 ? -11.126 -3.481 16.143 1.00 92.19 99 GLN A CA 1
ATOM 762 C C . GLN A 1 99 ? -11.518 -3.945 14.743 1.00 92.19 99 GLN A C 1
ATOM 764 O O . GLN A 1 99 ? -12.658 -4.330 14.506 1.00 92.19 99 GLN A O 1
ATOM 769 N N . TYR A 1 100 ? -10.532 -4.004 13.858 1.00 91.75 100 TYR A N 1
ATOM 770 C CA . TYR A 1 100 ? -10.629 -4.536 12.507 1.00 91.75 100 TYR A CA 1
ATOM 771 C C . TYR A 1 100 ? -9.601 -5.649 12.333 1.00 91.75 100 TYR A C 1
ATOM 773 O O . TYR A 1 100 ? -8.484 -5.566 12.860 1.00 91.75 100 TYR A O 1
ATOM 781 N N . LYS A 1 101 ? -9.966 -6.685 11.579 1.00 89.50 101 LYS A N 1
ATOM 782 C CA . LYS A 1 101 ? -9.023 -7.710 11.132 1.00 89.50 101 LYS A CA 1
ATOM 783 C C . LYS A 1 101 ? -8.845 -7.592 9.632 1.00 89.50 101 LYS A C 1
ATOM 785 O O . LYS A 1 101 ? -9.814 -7.684 8.877 1.00 89.50 101 LYS A O 1
ATOM 790 N N . LEU A 1 102 ? -7.603 -7.392 9.225 1.00 90.06 102 LEU A N 1
ATOM 791 C CA . LEU A 1 102 ? -7.229 -7.265 7.829 1.00 90.06 102 LEU A CA 1
ATOM 792 C C . LEU A 1 102 ? -6.324 -8.434 7.450 1.00 90.06 102 LEU A C 1
ATOM 794 O O . LEU A 1 102 ? -5.524 -8.876 8.276 1.00 90.06 102 LEU A O 1
ATOM 798 N N . ALA A 1 103 ? -6.412 -8.901 6.211 1.00 88.75 103 ALA A N 1
ATOM 799 C CA . ALA A 1 103 ? -5.450 -9.848 5.665 1.00 88.75 103 ALA A CA 1
ATOM 800 C C . ALA A 1 103 ? -4.829 -9.305 4.390 1.00 88.75 103 ALA A C 1
ATOM 802 O O . ALA A 1 103 ? -5.421 -8.491 3.684 1.00 88.75 103 ALA A O 1
ATOM 803 N N . ARG A 1 104 ? -3.600 -9.724 4.133 1.00 86.06 104 ARG A N 1
ATOM 804 C CA . ARG A 1 104 ? -2.799 -9.201 3.042 1.00 86.06 104 ARG A CA 1
ATOM 805 C C . ARG A 1 104 ? -3.413 -9.538 1.685 1.00 86.06 104 ARG A C 1
ATOM 807 O O . ARG A 1 104 ? -3.826 -10.671 1.440 1.00 86.06 104 ARG A O 1
ATOM 814 N N . LEU A 1 105 ? -3.400 -8.560 0.783 1.00 82.12 105 LEU A N 1
ATOM 815 C CA . LEU A 1 105 ? -3.727 -8.741 -0.629 1.00 82.12 105 LEU A CA 1
ATOM 816 C C . LEU A 1 105 ? -2.554 -9.446 -1.327 1.00 82.12 105 LEU A C 1
ATOM 818 O O . LEU A 1 105 ? -1.685 -8.822 -1.937 1.00 82.12 105 LEU A O 1
ATOM 822 N N . SER A 1 106 ? -2.494 -10.767 -1.170 1.00 66.06 106 SER A N 1
ATOM 823 C CA . SER A 1 106 ? -1.522 -11.648 -1.820 1.00 66.06 106 SER A CA 1
ATOM 824 C C . SER A 1 106 ? -2.276 -12.582 -2.767 1.00 66.06 106 SER A C 1
ATOM 826 O O . SER A 1 106 ? -2.913 -13.535 -2.322 1.00 66.06 106 SER A O 1
ATOM 828 N N . THR A 1 107 ? -2.231 -12.335 -4.078 1.00 56.59 107 THR A N 1
ATOM 829 C CA . THR A 1 107 ? -2.787 -13.295 -5.043 1.00 56.59 107 THR A CA 1
ATOM 830 C C . THR A 1 107 ? -1.907 -14.551 -5.118 1.00 56.59 107 THR A C 1
ATOM 832 O O . THR A 1 107 ? -0.685 -14.460 -4.968 1.00 56.59 107 THR A O 1
ATOM 835 N N . PRO A 1 108 ? -2.477 -15.739 -5.404 1.00 53.12 108 PRO A N 1
ATOM 836 C CA . PRO A 1 108 ? -1.703 -16.981 -5.513 1.00 53.12 108 PRO A CA 1
ATOM 837 C C . PRO A 1 108 ? -0.587 -16.938 -6.571 1.00 53.12 108 PRO A C 1
ATOM 839 O O . PRO A 1 108 ? 0.378 -17.691 -6.483 1.00 53.12 108 PRO A O 1
ATOM 842 N N . SER A 1 109 ? -0.711 -16.065 -7.575 1.00 49.81 109 SER A N 1
ATOM 843 C CA . SER A 1 109 ? 0.198 -15.964 -8.720 1.00 49.81 109 SER A CA 1
ATOM 844 C C . SER A 1 109 ? 1.398 -15.040 -8.500 1.00 49.81 109 SER A C 1
ATOM 846 O O . SER A 1 109 ? 2.356 -15.100 -9.268 1.00 49.81 109 SER A O 1
ATOM 848 N N . SER A 1 110 ? 1.407 -14.212 -7.453 1.00 54.66 110 SER A N 1
ATOM 849 C CA . SER A 1 110 ? 2.594 -13.440 -7.093 1.00 54.66 110 SER A CA 1
ATOM 850 C C . SER A 1 110 ? 2.601 -13.148 -5.604 1.00 54.66 110 SER A C 1
ATOM 852 O O . SER A 1 110 ? 1.801 -12.343 -5.127 1.00 54.66 110 SER A O 1
ATOM 854 N N . LYS A 1 111 ? 3.561 -13.741 -4.885 1.00 62.94 111 LYS A N 1
ATOM 855 C CA . LYS A 1 111 ? 4.012 -13.244 -3.582 1.00 62.94 111 LYS A CA 1
ATOM 856 C C . LYS A 1 111 ? 4.653 -11.874 -3.804 1.00 62.94 111 LYS A C 1
ATOM 858 O O . LYS A 1 111 ? 5.871 -11.752 -3.833 1.00 62.94 111 LYS A O 1
ATOM 863 N N . PHE A 1 112 ? 3.836 -10.860 -4.077 1.00 74.50 112 PHE A N 1
ATOM 864 C CA . PHE A 1 112 ? 4.286 -9.479 -4.074 1.00 74.50 112 PHE A CA 1
ATOM 865 C C . PHE A 1 112 ? 4.846 -9.245 -2.681 1.00 74.50 112 PHE A C 1
ATOM 867 O O . PHE A 1 112 ? 4.084 -9.340 -1.736 1.00 74.50 112 PHE A O 1
ATOM 874 N N . SER A 1 113 ? 6.150 -9.066 -2.536 1.00 76.12 113 SER A N 1
ATOM 875 C CA . SER A 1 113 ? 6.842 -8.964 -1.254 1.00 76.12 113 SER A CA 1
ATOM 876 C C . SER A 1 113 ? 8.075 -8.121 -1.501 1.00 76.12 113 SER A C 1
ATOM 878 O O . SER A 1 113 ? 9.024 -8.569 -2.142 1.00 76.12 113 SER A O 1
ATOM 880 N N . MET A 1 114 ? 8.043 -6.873 -1.047 1.00 71.00 114 MET A N 1
ATOM 881 C CA . MET A 1 114 ? 9.153 -5.952 -1.289 1.00 71.00 114 MET A CA 1
ATOM 882 C C . MET A 1 114 ? 10.329 -6.224 -0.347 1.00 71.00 114 MET A C 1
ATOM 884 O O . MET A 1 114 ? 11.478 -6.048 -0.738 1.00 71.00 114 MET A O 1
ATOM 888 N N . PHE A 1 115 ? 10.041 -6.679 0.877 1.00 74.31 115 PHE A N 1
ATOM 889 C CA . PHE A 1 115 ? 11.034 -6.824 1.946 1.00 74.31 115 PHE A CA 1
ATOM 890 C C . PHE A 1 115 ? 11.085 -8.227 2.564 1.00 74.31 115 PHE A C 1
ATOM 892 O O . PHE A 1 115 ? 11.829 -8.436 3.514 1.00 74.31 115 PHE A O 1
ATOM 899 N N . ASN A 1 116 ? 10.322 -9.199 2.044 1.00 72.88 116 ASN A N 1
ATOM 900 C CA . ASN A 1 116 ? 10.354 -10.612 2.466 1.00 72.88 116 ASN A CA 1
ATOM 901 C C . ASN A 1 116 ? 10.041 -10.873 3.948 1.00 72.88 116 ASN A C 1
ATOM 903 O O . ASN A 1 116 ? 10.330 -11.949 4.468 1.00 72.88 116 ASN A O 1
ATOM 907 N N . HIS A 1 117 ? 9.381 -9.917 4.599 1.00 80.44 117 HIS A N 1
ATOM 908 C CA . HIS A 1 117 ? 8.938 -9.985 5.993 1.00 80.44 117 HIS A CA 1
ATOM 909 C C . HIS A 1 117 ? 7.506 -9.467 6.134 1.00 80.44 117 HIS A C 1
ATOM 911 O O . HIS A 1 117 ? 7.181 -8.696 7.036 1.00 80.44 117 HIS A O 1
ATOM 917 N N . ASP A 1 118 ? 6.657 -9.854 5.189 1.00 81.25 118 ASP A N 1
ATOM 918 C CA . ASP A 1 118 ? 5.265 -9.445 5.184 1.00 81.25 118 ASP A CA 1
ATOM 919 C C . ASP A 1 118 ? 4.486 -10.052 6.354 1.00 81.25 118 ASP A C 1
ATOM 921 O O . ASP A 1 118 ? 4.689 -11.202 6.748 1.00 81.25 118 ASP A O 1
ATOM 925 N N . ILE A 1 119 ? 3.554 -9.267 6.889 1.00 86.44 119 ILE A N 1
ATOM 926 C CA . ILE A 1 119 ? 2.601 -9.726 7.895 1.00 86.44 119 ILE A CA 1
ATOM 927 C C . ILE A 1 119 ? 1.327 -10.125 7.157 1.00 86.44 119 ILE A C 1
ATOM 929 O O . ILE A 1 119 ? 0.725 -9.310 6.473 1.00 86.44 119 ILE A O 1
ATOM 933 N N . GLU A 1 120 ? 0.896 -11.376 7.285 1.00 87.50 120 GLU A N 1
ATOM 934 C CA . GLU A 1 120 ? -0.289 -11.841 6.549 1.00 87.50 120 GLU A CA 1
ATOM 935 C C . GLU A 1 120 ? -1.597 -11.332 7.154 1.00 87.50 120 GLU A C 1
ATOM 937 O O . GLU A 1 120 ? -2.561 -11.087 6.436 1.00 87.50 120 GLU A O 1
ATOM 942 N N . ASN A 1 121 ? -1.638 -11.167 8.478 1.00 89.44 121 ASN A N 1
ATOM 943 C CA . ASN A 1 121 ? -2.848 -10.812 9.210 1.00 89.44 121 ASN A CA 1
ATOM 944 C C . ASN A 1 121 ? -2.567 -9.662 10.171 1.00 89.44 121 ASN A C 1
ATOM 946 O O . ASN A 1 121 ? -1.715 -9.771 11.056 1.00 89.44 121 ASN A O 1
ATOM 950 N N . LEU A 1 122 ? -3.323 -8.579 10.026 1.00 89.44 122 LEU A N 1
ATOM 951 C CA . LEU A 1 122 ? -3.257 -7.417 10.897 1.00 89.44 122 LEU A CA 1
ATOM 952 C C . LEU A 1 122 ? -4.488 -7.333 11.786 1.00 89.44 122 LEU A C 1
ATOM 954 O O . LEU A 1 122 ? -5.620 -7.580 11.369 1.00 89.44 122 LEU A O 1
ATOM 958 N N . LYS A 1 123 ? -4.247 -6.896 13.019 1.00 92.38 123 LYS A N 1
ATOM 959 C CA . LYS A 1 123 ? -5.278 -6.518 13.977 1.00 92.38 123 LYS A CA 1
ATOM 960 C C . LYS A 1 123 ? -5.137 -5.028 14.248 1.00 92.38 123 LYS A C 1
ATOM 962 O O . LYS A 1 123 ? -4.200 -4.615 14.928 1.00 92.38 123 LYS A O 1
ATOM 967 N N . VAL A 1 124 ? -6.049 -4.235 13.702 1.00 92.69 124 VAL A N 1
ATOM 968 C CA . VAL A 1 124 ? -6.034 -2.773 13.819 1.00 92.69 124 VAL A CA 1
ATOM 969 C C . VAL A 1 124 ? -7.042 -2.363 14.880 1.00 92.69 124 VAL A C 1
ATOM 971 O O . VAL A 1 124 ? -8.194 -2.781 14.822 1.00 92.69 124 VAL A O 1
ATOM 974 N N . GLN A 1 125 ? -6.620 -1.562 15.855 1.00 91.44 125 GLN A N 1
ATOM 975 C CA . GLN A 1 125 ? -7.500 -1.004 16.879 1.00 91.44 125 GLN A CA 1
ATOM 976 C C . GLN A 1 125 ? -7.530 0.512 16.738 1.00 91.44 125 GLN A C 1
ATOM 978 O O . GLN A 1 125 ? -6.489 1.165 16.746 1.00 91.44 125 GLN A O 1
ATOM 983 N N . VAL A 1 126 ? -8.734 1.051 16.600 1.00 90.62 126 VAL A N 1
ATOM 984 C CA . VAL A 1 126 ? -8.993 2.484 16.532 1.00 90.62 126 VAL A CA 1
ATOM 985 C C . VAL A 1 126 ? -9.608 2.889 17.858 1.00 90.62 126 VAL A C 1
ATOM 987 O O . VAL A 1 126 ? -10.661 2.372 18.227 1.00 90.62 126 VAL A O 1
ATOM 990 N N . SER A 1 127 ? -8.935 3.786 18.575 1.00 89.94 127 SER A N 1
ATOM 991 C CA . SER A 1 127 ? -9.418 4.342 19.835 1.00 89.94 127 SER A CA 1
ATOM 992 C C . SER A 1 127 ? -9.818 5.801 19.661 1.00 89.94 127 SER A C 1
ATOM 994 O O . SER A 1 127 ? -9.010 6.596 19.176 1.00 89.94 127 SER A O 1
ATOM 996 N N . VAL A 1 128 ? -11.010 6.171 20.116 1.00 85.38 128 VAL A N 1
ATOM 997 C CA . VAL A 1 128 ? -11.414 7.575 20.234 1.00 85.38 128 VAL A CA 1
ATOM 998 C C . VAL A 1 128 ? -10.958 8.088 21.598 1.00 85.38 128 VAL A C 1
ATOM 1000 O O . VAL A 1 128 ? -11.292 7.503 22.626 1.00 85.38 128 VAL A O 1
ATOM 1003 N N . SER A 1 129 ? -10.168 9.162 21.613 1.00 78.75 129 SER A N 1
ATOM 1004 C CA . SER A 1 129 ? -9.730 9.827 22.842 1.00 78.75 129 SER A CA 1
ATOM 1005 C C . SER A 1 129 ? -9.921 11.342 22.741 1.00 78.75 129 SER A C 1
ATOM 1007 O O . SER A 1 129 ? -9.638 11.957 21.715 1.00 78.75 129 SER A O 1
ATOM 1009 N N . GLY A 1 130 ? -10.446 11.938 23.812 1.00 74.06 130 GLY A N 1
ATOM 1010 C CA . GLY A 1 130 ? -10.833 13.347 23.907 1.00 74.06 130 GLY A CA 1
ATOM 1011 C C . GLY A 1 130 ? -11.807 13.549 25.074 1.00 74.06 130 GLY A C 1
ATOM 1012 O O . GLY A 1 130 ? -12.277 12.547 25.617 1.00 74.06 130 GLY A O 1
ATOM 1013 N N . PRO A 1 131 ? -12.078 14.797 25.507 1.00 65.88 131 PRO A N 1
ATOM 1014 C CA . PRO A 1 131 ? -13.142 15.044 26.476 1.00 65.88 131 PRO A CA 1
ATOM 1015 C C . PRO A 1 131 ? -14.443 14.466 25.910 1.00 65.88 131 PRO A C 1
ATOM 1017 O O . PRO A 1 131 ? -14.742 14.674 24.735 1.00 65.88 131 PRO A O 1
ATOM 1020 N N . GLU A 1 132 ? -15.118 13.658 26.725 1.00 59.31 132 GLU A N 1
ATOM 1021 C CA . GLU A 1 132 ? -16.315 12.904 26.356 1.00 59.31 132 GLU A CA 1
ATOM 1022 C C . GLU A 1 132 ? -17.371 13.792 25.673 1.00 59.31 132 GLU A C 1
ATOM 1024 O O . GLU A 1 132 ? -17.466 14.988 25.956 1.00 59.31 132 GLU A O 1
ATOM 1029 N N . LEU A 1 133 ? -18.112 13.173 24.745 1.00 50.97 133 LEU A N 1
ATOM 1030 C CA . LEU A 1 133 ? -19.287 13.722 24.057 1.00 50.97 133 LEU A CA 1
ATOM 1031 C C . LEU A 1 133 ? -20.306 14.339 25.024 1.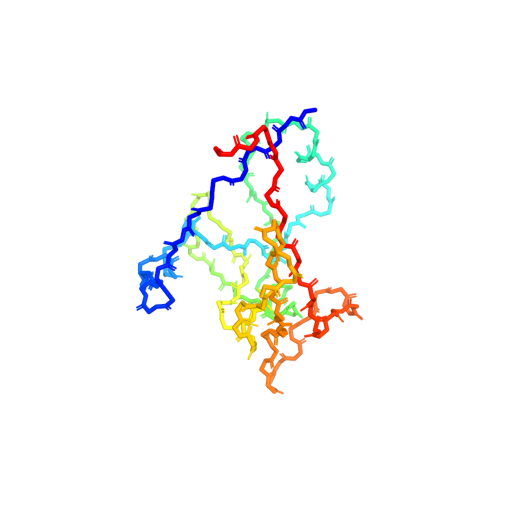00 50.97 133 LEU A C 1
ATOM 1033 O O . LEU A 1 133 ? -20.549 13.723 26.086 1.00 50.97 133 LEU A O 1
#

Organism: NCBI:txid433720

Solvent-accessible surface area (backbone atoms only — not comparable to full-atom values): 8726 Å² total; per-residue (Å²): 136,87,83,85,78,79,80,80,80,65,57,90,92,52,71,59,72,70,63,75,74,43,60,86,64,50,46,64,65,67,74,49,77,76,50,57,70,42,60,86,69,53,98,69,98,65,86,84,78,69,94,74,47,62,66,66,27,42,73,51,66,28,47,58,43,96,78,50,52,93,96,35,55,42,31,19,51,43,87,82,33,83,55,67,42,81,73,46,74,80,40,76,79,48,102,48,30,40,33,36,36,31,31,46,40,61,52,96,91,45,84,66,54,88,78,82,72,80,71,60,69,46,80,49,74,50,69,69,84,72,85,79,133

Sequence (133 aa):
RTITVTQIIYKPDEIPDFISTDPAYRIDCSPDEDEYRSFCQQNLSKNRTSNITSASCTARGCIYDSNAISGTPTCYIPLEKGGYELKEGPTQISNAITQYKLARLSTPSSKFSMFNHDIENLKVQVSVSGPEL

Secondary structure (DSSP, 8-state):
-----------TT---HHHHH-GGGPPBS---HHHHHHHTT------------HHHHHHTTPEE-TTPPTTS-SEE--TTSSSEEEEEEEEEEETTEEEEEEEE---TT----SSS---SEEEEEEE--SS--